Protein AF-W1F6W0-F1 (afdb_monomer_lite)

Structure (mmCIF, N/CA/C/O backbone):
data_AF-W1F6W0-F1
#
_entry.id   AF-W1F6W0-F1
#
loop_
_atom_site.group_PDB
_atom_site.id
_atom_site.type_symbol
_atom_site.label_atom_id
_atom_site.label_alt_id
_atom_site.label_comp_id
_atom_site.label_asym_id
_atom_site.label_entity_id
_atom_site.label_seq_id
_atom_site.pdbx_PDB_ins_code
_atom_site.Cartn_x
_atom_site.Cartn_y
_atom_site.Cartn_z
_atom_site.occupancy
_atom_site.B_iso_or_equiv
_atom_site.auth_seq_id
_atom_site.auth_comp_id
_atom_site.auth_asym_id
_atom_site.auth_atom_id
_atom_site.pdbx_PDB_model_num
ATOM 1 N N . MET A 1 1 ? 22.243 7.653 -47.578 1.00 63.31 1 MET A N 1
ATOM 2 C CA . MET A 1 1 ? 21.805 6.236 -47.565 1.00 63.31 1 MET A CA 1
ATOM 3 C C . MET A 1 1 ? 22.254 5.453 -46.318 1.00 63.31 1 MET A C 1
ATOM 5 O O . MET A 1 1 ? 21.402 4.829 -45.703 1.00 63.31 1 MET A O 1
ATOM 9 N N . ARG A 1 2 ? 23.530 5.492 -45.880 1.00 70.50 2 ARG A N 1
ATOM 10 C CA . ARG A 1 2 ? 23.995 4.750 -44.675 1.00 70.50 2 ARG A CA 1
ATOM 11 C C . ARG A 1 2 ? 23.364 5.201 -43.344 1.00 70.50 2 ARG A C 1
ATOM 13 O O . ARG A 1 2 ? 22.864 4.356 -42.612 1.00 70.50 2 ARG A O 1
ATOM 20 N N . ALA A 1 3 ? 23.296 6.508 -43.083 1.00 75.75 3 ALA A N 1
ATOM 21 C CA . ALA A 1 3 ? 22.766 7.049 -41.821 1.00 75.75 3 ALA A CA 1
ATOM 22 C C . ALA A 1 3 ? 21.291 6.676 -41.555 1.00 75.75 3 ALA A C 1
ATOM 24 O O . ALA A 1 3 ? 20.899 6.379 -40.430 1.00 75.75 3 ALA A O 1
ATOM 25 N N . GLU A 1 4 ? 20.462 6.628 -42.601 1.00 74.81 4 GLU A N 1
ATOM 26 C CA . GLU A 1 4 ? 19.055 6.232 -42.473 1.00 74.81 4 GLU A CA 1
ATOM 27 C C . GLU A 1 4 ? 18.908 4.734 -42.155 1.00 74.81 4 GLU A C 1
ATOM 29 O O . GLU A 1 4 ? 18.074 4.343 -41.338 1.00 74.81 4 GLU A O 1
ATOM 34 N N . SER A 1 5 ? 19.764 3.888 -42.742 1.00 81.44 5 SER A N 1
ATOM 35 C CA . SER A 1 5 ? 19.800 2.457 -42.428 1.00 81.44 5 SER A CA 1
ATOM 36 C C . SER A 1 5 ? 20.231 2.190 -40.985 1.00 81.44 5 SER A C 1
ATOM 38 O O . SER A 1 5 ? 19.728 1.246 -40.374 1.00 81.44 5 SER A O 1
ATOM 40 N N . GLU A 1 6 ? 21.158 2.975 -40.443 1.00 86.94 6 GLU A N 1
ATOM 41 C CA . GLU A 1 6 ? 21.606 2.853 -39.052 1.00 86.94 6 GLU A CA 1
ATOM 42 C C . GLU A 1 6 ? 20.510 3.285 -38.077 1.00 86.94 6 GLU A C 1
ATOM 44 O O . GLU A 1 6 ? 20.220 2.555 -37.127 1.00 86.94 6 GLU A O 1
ATOM 49 N N . ARG A 1 7 ? 19.807 4.383 -38.381 1.00 84.25 7 ARG A N 1
ATOM 50 C CA . ARG A 1 7 ? 18.658 4.856 -37.597 1.00 84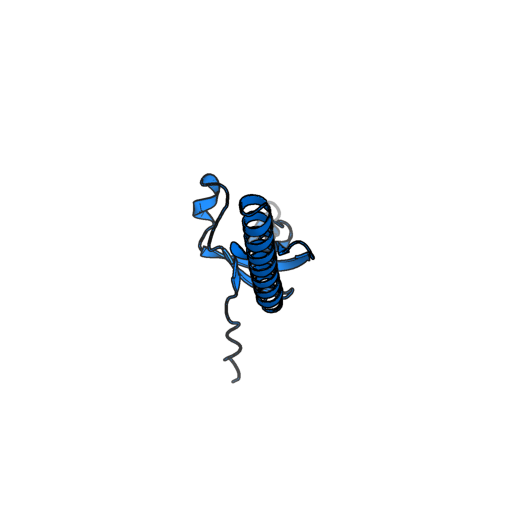.25 7 ARG A CA 1
ATOM 51 C C . ARG A 1 7 ? 17.532 3.821 -37.532 1.00 84.25 7 ARG A C 1
ATOM 53 O O . ARG A 1 7 ? 16.976 3.582 -36.465 1.00 84.25 7 ARG A O 1
ATOM 60 N N . ARG A 1 8 ? 17.226 3.142 -38.646 1.00 80.44 8 ARG A N 1
ATOM 61 C CA . ARG A 1 8 ? 16.235 2.045 -38.674 1.00 80.44 8 ARG A CA 1
ATOM 62 C C . ARG A 1 8 ? 16.661 0.854 -37.808 1.00 80.44 8 ARG A C 1
ATOM 64 O O . ARG A 1 8 ? 15.825 0.274 -37.120 1.00 80.44 8 ARG A O 1
ATOM 71 N N . LYS A 1 9 ? 17.953 0.502 -37.808 1.00 84.38 9 LYS A N 1
ATOM 72 C CA . LYS A 1 9 ? 18.501 -0.570 -36.955 1.00 84.38 9 LYS A CA 1
ATOM 73 C C . LYS A 1 9 ? 18.467 -0.198 -35.469 1.00 84.38 9 LYS A C 1
ATOM 75 O O . LYS A 1 9 ? 18.179 -1.065 -34.648 1.00 84.38 9 LYS A O 1
ATOM 80 N N . GLN A 1 10 ? 18.737 1.064 -35.127 1.00 82.81 10 GLN A N 1
ATOM 81 C CA . GLN A 1 10 ? 18.612 1.576 -33.757 1.00 82.81 10 GLN A CA 1
ATOM 82 C C . GLN A 1 10 ? 17.161 1.541 -33.278 1.00 82.81 10 GLN A C 1
ATOM 84 O O . GLN A 1 10 ? 16.891 0.891 -32.275 1.00 82.81 10 GLN A O 1
ATOM 89 N N . LEU A 1 11 ? 16.221 2.091 -34.052 1.00 73.06 11 LEU A N 1
ATOM 90 C CA . LEU A 1 11 ? 14.789 2.052 -33.729 1.00 73.06 11 LEU A CA 1
ATOM 91 C C . LEU A 1 11 ? 14.265 0.619 -33.549 1.00 73.06 11 LEU A C 1
ATOM 93 O O . LEU A 1 11 ? 13.476 0.350 -32.648 1.00 73.06 11 LEU A O 1
ATOM 97 N N . ALA A 1 12 ? 14.711 -0.331 -34.377 1.00 75.44 12 ALA A N 1
ATOM 98 C CA . ALA A 1 12 ? 14.330 -1.736 -34.229 1.00 75.44 12 ALA A CA 1
ATOM 99 C C . ALA A 1 12 ? 14.871 -2.360 -32.927 1.00 75.44 12 ALA A C 1
ATOM 101 O O . ALA A 1 12 ? 14.158 -3.117 -32.264 1.00 75.44 12 ALA A O 1
ATOM 102 N N . LYS A 1 13 ? 16.109 -2.027 -32.533 1.00 82.06 13 LYS A N 1
ATOM 103 C CA . LYS A 1 13 ? 16.684 -2.445 -31.244 1.00 82.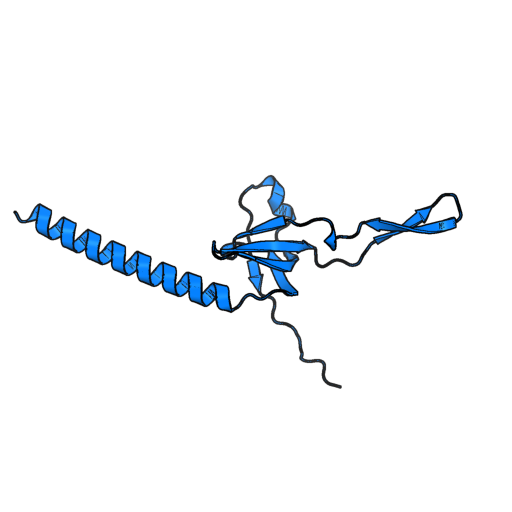06 13 LYS A CA 1
ATOM 104 C C . LYS A 1 13 ? 15.957 -1.804 -30.061 1.00 82.06 13 LYS A C 1
ATOM 106 O O . LYS A 1 13 ? 15.655 -2.511 -29.106 1.00 82.06 13 LYS A O 1
ATOM 111 N N . GLU A 1 14 ? 15.652 -0.511 -30.138 1.00 80.50 14 GLU A N 1
ATOM 112 C CA . GLU A 1 14 ? 14.908 0.232 -29.113 1.00 80.50 14 GLU A CA 1
ATOM 113 C C . GLU A 1 14 ? 13.511 -0.357 -28.908 1.00 80.50 14 GLU A C 1
ATOM 115 O O . GLU A 1 14 ? 13.168 -0.713 -27.786 1.00 80.50 14 GLU A O 1
ATOM 120 N N . ARG A 1 15 ? 12.757 -0.602 -29.989 1.00 70.75 15 ARG A N 1
ATOM 121 C CA . ARG A 1 15 ? 11.443 -1.265 -29.917 1.00 70.75 15 ARG A CA 1
ATOM 122 C C . ARG A 1 15 ? 11.515 -2.668 -29.316 1.00 70.75 15 ARG A C 1
ATOM 124 O O . ARG A 1 15 ? 10.619 -3.069 -28.581 1.00 70.75 15 ARG A O 1
ATOM 131 N N . SER A 1 16 ? 12.565 -3.433 -29.627 1.00 72.12 16 SER A N 1
ATOM 132 C CA . SER A 1 16 ? 12.763 -4.768 -29.046 1.00 72.12 16 SER A CA 1
ATOM 133 C C . SER A 1 16 ? 13.073 -4.702 -27.549 1.00 72.12 16 SER A C 1
ATOM 135 O O . SER A 1 16 ? 12.564 -5.522 -26.786 1.00 72.12 16 SER A O 1
ATOM 137 N N . LYS A 1 17 ? 13.881 -3.723 -27.126 1.00 81.75 17 LYS A N 1
ATOM 138 C CA . LYS A 1 17 ? 14.181 -3.467 -25.715 1.00 81.75 17 LYS A CA 1
ATOM 139 C C . LYS A 1 17 ? 12.916 -3.062 -24.956 1.00 81.75 17 LYS A C 1
ATOM 141 O O . LYS A 1 17 ? 12.591 -3.712 -23.971 1.00 81.75 17 LYS A O 1
ATOM 146 N N . GLU A 1 18 ? 12.167 -2.095 -25.481 1.00 78.25 18 GLU A N 1
ATOM 147 C CA . GLU A 1 18 ? 10.892 -1.640 -24.916 1.00 78.25 18 GLU A CA 1
ATOM 148 C C . GLU A 1 18 ? 9.888 -2.797 -24.782 1.00 78.25 18 GLU A C 1
ATOM 150 O O . GLU A 1 18 ? 9.236 -2.951 -23.754 1.00 78.25 18 GLU A O 1
ATOM 155 N N . TYR A 1 19 ? 9.786 -3.665 -25.795 1.00 69.31 19 TYR A N 1
ATOM 156 C CA . TYR A 1 19 ? 8.912 -4.838 -25.743 1.00 69.31 19 TYR A CA 1
ATOM 157 C C . TYR A 1 19 ? 9.315 -5.827 -24.640 1.00 69.31 19 TYR A C 1
ATOM 159 O O . TYR A 1 19 ? 8.455 -6.309 -23.905 1.00 69.31 19 TYR A O 1
ATOM 167 N N . LYS A 1 20 ? 10.615 -6.117 -24.497 1.00 70.38 20 LYS A N 1
ATOM 168 C CA . LYS A 1 20 ? 11.120 -6.987 -23.423 1.00 70.38 20 LYS A CA 1
ATOM 169 C C . LYS A 1 20 ? 10.875 -6.378 -22.046 1.00 70.38 20 LYS A C 1
ATOM 171 O O . LYS A 1 20 ? 10.445 -7.097 -21.154 1.00 70.38 20 LYS A O 1
ATOM 176 N N . GLU A 1 21 ? 11.103 -5.075 -21.891 1.00 70.06 21 GLU A N 1
ATOM 177 C CA . GLU A 1 21 ? 10.799 -4.342 -20.658 1.00 70.06 21 GLU A CA 1
ATOM 178 C C . GLU A 1 21 ? 9.310 -4.452 -20.322 1.00 70.06 21 GLU A C 1
ATOM 180 O O . GLU A 1 21 ? 8.978 -4.901 -19.231 1.00 70.06 21 GLU A O 1
ATOM 185 N N . ARG A 1 22 ? 8.409 -4.208 -21.286 1.00 67.56 22 ARG A N 1
ATOM 186 C CA . ARG A 1 22 ? 6.962 -4.412 -21.097 1.00 67.56 22 ARG A CA 1
ATOM 187 C C . ARG A 1 22 ? 6.607 -5.850 -20.711 1.00 67.56 22 ARG A C 1
ATOM 189 O O . ARG A 1 22 ? 5.765 -6.041 -19.841 1.00 67.56 22 ARG A O 1
ATOM 196 N N . MET A 1 23 ? 7.219 -6.863 -21.331 1.00 58.94 23 MET A N 1
ATOM 197 C CA . MET A 1 23 ? 6.973 -8.266 -20.964 1.00 58.94 23 MET A CA 1
ATOM 198 C C . MET A 1 23 ? 7.414 -8.577 -19.530 1.00 58.94 23 MET A C 1
ATOM 200 O O . MET A 1 23 ? 6.688 -9.263 -18.813 1.00 58.94 23 MET A O 1
ATOM 204 N N . ILE A 1 24 ? 8.577 -8.070 -19.111 1.00 62.25 24 ILE A N 1
ATOM 205 C CA . ILE A 1 24 ? 9.077 -8.209 -17.737 1.00 62.25 24 ILE A CA 1
ATOM 206 C C . ILE A 1 24 ? 8.117 -7.516 -16.764 1.00 62.25 24 ILE A C 1
ATOM 208 O O . ILE A 1 24 ? 7.714 -8.123 -15.776 1.00 62.25 24 ILE A O 1
ATOM 212 N N . THR A 1 25 ? 7.682 -6.295 -17.080 1.00 63.41 25 THR A N 1
ATOM 213 C CA . THR A 1 25 ? 6.702 -5.533 -16.297 1.00 63.41 25 THR A CA 1
ATOM 214 C C . THR A 1 25 ? 5.386 -6.297 -16.126 1.00 63.41 25 THR A C 1
ATOM 216 O O . THR A 1 25 ? 4.924 -6.474 -15.003 1.00 63.41 25 THR A O 1
ATOM 219 N N . VAL A 1 26 ? 4.809 -6.826 -17.211 1.00 60.19 26 VAL A N 1
ATOM 220 C CA . VAL A 1 26 ? 3.565 -7.618 -17.157 1.00 60.19 26 VAL A CA 1
ATOM 221 C C . VAL A 1 26 ? 3.738 -8.889 -16.323 1.00 60.19 26 VAL A C 1
ATOM 223 O O . VAL A 1 26 ? 2.834 -9.259 -15.578 1.00 60.19 26 VAL A O 1
ATOM 226 N N . GLN A 1 27 ? 4.882 -9.571 -16.431 1.00 61.34 27 GLN A N 1
ATOM 227 C CA . GLN A 1 27 ? 5.148 -10.773 -15.641 1.00 61.34 27 GLN A CA 1
ATOM 228 C C . GLN A 1 27 ? 5.305 -10.452 -14.148 1.00 61.34 27 GLN A C 1
ATOM 230 O O . GLN A 1 27 ? 4.769 -11.190 -13.329 1.00 61.34 27 GLN A O 1
ATOM 235 N N . HIS A 1 28 ? 5.962 -9.342 -13.805 1.00 63.53 28 HIS A N 1
ATOM 236 C CA . HIS A 1 28 ? 6.091 -8.872 -12.424 1.00 63.53 28 HIS A CA 1
ATOM 237 C C . HIS A 1 28 ? 4.729 -8.508 -11.814 1.00 63.53 28 HIS A C 1
ATOM 239 O O . HIS A 1 28 ? 4.447 -8.832 -10.667 1.00 63.53 28 HIS A O 1
ATOM 245 N N . TYR A 1 29 ? 3.823 -7.921 -12.601 1.00 67.44 29 TYR A N 1
ATOM 246 C CA . TYR A 1 29 ? 2.470 -7.596 -12.138 1.00 67.44 29 TYR A CA 1
ATOM 247 C C . TYR A 1 29 ? 1.618 -8.830 -11.812 1.00 67.44 29 TYR A C 1
ATOM 249 O O . TYR A 1 29 ? 0.738 -8.733 -10.963 1.00 67.44 29 TYR A O 1
ATOM 257 N N . LYS A 1 30 ? 1.892 -9.997 -12.418 1.00 69.00 30 LYS A N 1
ATOM 258 C CA . LYS A 1 30 ? 1.185 -11.252 -12.091 1.00 69.00 30 LYS A CA 1
ATOM 259 C C . LYS A 1 30 ? 1.474 -11.773 -10.682 1.00 69.00 30 LYS A C 1
ATOM 261 O O . LYS A 1 30 ? 0.716 -12.609 -10.201 1.00 69.00 30 LYS A O 1
ATOM 266 N N . GLU A 1 31 ? 2.560 -11.334 -10.047 1.00 79.81 31 GLU A N 1
ATOM 267 C CA . GLU A 1 31 ? 2.893 -11.728 -8.671 1.00 79.81 31 GLU A CA 1
ATOM 268 C C . GLU A 1 31 ? 1.951 -11.061 -7.659 1.00 79.81 31 GLU A C 1
ATOM 270 O O . GLU A 1 31 ? 1.681 -11.610 -6.592 1.00 79.81 31 GLU A O 1
ATOM 275 N N . PHE A 1 32 ? 1.402 -9.899 -8.014 1.00 86.12 32 PHE A N 1
ATOM 276 C CA . PHE A 1 32 ? 0.461 -9.163 -7.185 1.00 86.12 32 PHE A CA 1
ATOM 277 C C . PHE A 1 32 ? -0.967 -9.667 -7.398 1.00 86.12 32 PHE A C 1
ATOM 279 O O . PHE A 1 32 ? -1.392 -9.995 -8.505 1.00 86.12 32 PHE A O 1
ATOM 286 N N . TYR A 1 33 ? -1.740 -9.691 -6.317 1.00 89.06 33 TYR A N 1
ATOM 287 C CA . TYR A 1 33 ? -3.140 -10.101 -6.329 1.00 89.06 33 TYR A CA 1
ATOM 288 C C . TYR A 1 33 ? -3.942 -9.290 -5.305 1.00 89.06 33 TYR A C 1
ATOM 290 O O . TYR A 1 33 ? -3.390 -8.704 -4.372 1.00 89.06 33 TYR A O 1
ATOM 298 N N . VAL A 1 34 ? -5.263 -9.229 -5.473 1.00 90.88 34 VAL A N 1
ATOM 299 C CA . VAL A 1 34 ? -6.143 -8.552 -4.508 1.00 90.88 34 VAL A CA 1
ATOM 300 C C . VAL A 1 34 ? -6.065 -9.259 -3.154 1.00 90.88 34 VAL A C 1
ATOM 302 O O . VAL A 1 34 ? -6.237 -10.470 -3.065 1.00 90.88 34 VAL A O 1
ATOM 305 N N . GLY A 1 35 ? -5.819 -8.496 -2.092 1.00 91.31 35 GLY A N 1
ATOM 306 C CA . GLY A 1 35 ? -5.588 -8.995 -0.738 1.00 91.31 35 GLY A CA 1
ATOM 307 C C . GLY A 1 35 ? -4.113 -9.185 -0.383 1.00 91.31 35 GLY A C 1
ATOM 308 O O . GLY A 1 35 ? -3.813 -9.355 0.800 1.00 91.31 35 GLY A O 1
ATOM 309 N N . ALA A 1 36 ? -3.203 -9.097 -1.358 1.00 92.31 36 ALA A N 1
ATOM 310 C CA . ALA A 1 36 ? -1.770 -9.170 -1.119 1.00 92.31 36 ALA A CA 1
ATOM 311 C C . ALA A 1 36 ? -1.299 -8.065 -0.166 1.00 92.31 36 ALA A C 1
ATOM 313 O O . ALA A 1 36 ? -1.704 -6.902 -0.288 1.00 92.31 36 ALA A O 1
ATOM 314 N N . ARG A 1 37 ? -0.409 -8.430 0.760 1.00 95.56 37 ARG A N 1
ATOM 315 C CA . ARG A 1 37 ? 0.273 -7.492 1.656 1.00 95.56 37 ARG A CA 1
ATOM 316 C C . ARG A 1 37 ? 1.574 -7.051 1.007 1.00 95.56 37 ARG A C 1
ATOM 318 O O . ARG A 1 37 ? 2.379 -7.880 0.593 1.00 95.56 37 ARG A O 1
ATOM 325 N N . CYS A 1 38 ? 1.774 -5.746 0.918 1.00 95.31 38 CYS A N 1
ATOM 326 C CA . CYS A 1 38 ? 2.940 -5.158 0.280 1.00 95.31 38 CYS A CA 1
ATOM 327 C C . CYS A 1 38 ? 3.558 -4.094 1.179 1.00 95.31 38 CYS A C 1
ATOM 329 O O . CYS A 1 38 ? 2.844 -3.366 1.863 1.00 95.31 38 CYS A O 1
ATOM 331 N N . GLU A 1 39 ? 4.875 -3.973 1.147 1.00 96.44 39 GLU A N 1
ATOM 332 C CA . GLU A 1 39 ? 5.605 -2.868 1.758 1.00 96.44 39 GLU A CA 1
ATOM 333 C C . GLU A 1 39 ? 5.802 -1.749 0.732 1.00 96.44 39 GLU A C 1
ATOM 335 O O . GLU A 1 39 ? 6.188 -2.007 -0.411 1.00 96.44 39 GLU A O 1
ATOM 340 N N . ILE A 1 40 ? 5.563 -0.500 1.134 1.00 96.62 40 ILE A N 1
ATOM 341 C CA . ILE A 1 40 ? 5.920 0.667 0.322 1.00 96.62 40 ILE A CA 1
ATOM 342 C C . ILE A 1 40 ? 7.443 0.825 0.343 1.00 96.62 40 ILE A C 1
ATOM 344 O O . ILE A 1 40 ? 8.012 1.147 1.383 1.00 96.62 40 ILE A O 1
ATOM 348 N N . VAL A 1 41 ? 8.107 0.656 -0.799 1.00 96.81 41 VAL A N 1
ATOM 349 C CA . VAL A 1 41 ? 9.575 0.768 -0.910 1.00 96.81 41 VAL A CA 1
ATOM 350 C C . VAL A 1 41 ? 10.036 2.087 -1.517 1.00 96.81 41 VAL A C 1
ATOM 352 O O . VAL A 1 41 ? 11.175 2.501 -1.308 1.00 96.81 41 VAL A O 1
ATOM 355 N N . SER A 1 42 ? 9.164 2.778 -2.249 1.00 95.12 42 SER A N 1
ATOM 356 C CA . SER A 1 42 ? 9.470 4.097 -2.796 1.00 95.12 42 SER A CA 1
ATOM 357 C C . SER A 1 42 ? 8.227 4.978 -2.865 1.00 95.12 42 SER A C 1
ATOM 359 O O . SER A 1 42 ? 7.092 4.507 -2.845 1.00 95.12 42 SER A O 1
ATOM 361 N N . VAL A 1 43 ? 8.441 6.291 -2.914 1.00 93.56 43 VAL A N 1
ATOM 362 C CA . VAL A 1 43 ? 7.379 7.285 -3.084 1.00 93.56 43 VAL A CA 1
ATOM 363 C C . VAL A 1 43 ? 7.817 8.319 -4.104 1.00 93.56 43 VAL A C 1
ATOM 365 O O . VAL A 1 43 ? 8.996 8.657 -4.194 1.00 93.56 43 VAL A O 1
ATOM 368 N N . HIS A 1 44 ? 6.861 8.861 -4.853 1.00 88.06 44 HIS A N 1
ATOM 369 C CA . HIS A 1 44 ? 7.172 9.889 -5.841 1.00 88.06 44 HIS A CA 1
ATOM 370 C C . HIS A 1 44 ? 7.570 11.225 -5.185 1.00 88.06 44 HIS A C 1
ATOM 372 O O . HIS A 1 44 ? 8.508 11.875 -5.646 1.00 88.06 44 HIS A O 1
ATOM 378 N N . HIS A 1 45 ? 6.874 11.649 -4.122 1.00 88.56 45 HIS A N 1
ATOM 379 C CA . HIS A 1 45 ? 7.088 12.964 -3.508 1.00 88.56 45 HIS A CA 1
ATOM 380 C C . HIS A 1 45 ? 7.776 12.857 -2.132 1.00 88.56 45 HIS A C 1
ATOM 382 O O . HIS A 1 45 ? 7.286 12.109 -1.280 1.00 88.56 45 HIS A O 1
ATOM 388 N N . PRO A 1 46 ? 8.834 13.648 -1.846 1.00 91.88 46 PRO A N 1
ATOM 389 C CA . PRO A 1 46 ? 9.602 13.559 -0.596 1.00 91.88 46 PRO A CA 1
ATOM 390 C C . PRO A 1 46 ? 8.780 13.712 0.691 1.00 91.88 46 PRO A C 1
ATOM 392 O O . PRO A 1 46 ? 9.116 13.123 1.713 1.00 91.88 46 PRO A O 1
ATOM 395 N N . VAL A 1 47 ? 7.668 14.455 0.654 1.00 95.25 47 VAL A N 1
ATOM 396 C CA . VAL A 1 47 ? 6.761 14.617 1.813 1.00 95.25 47 VAL A CA 1
ATOM 397 C C . VAL A 1 47 ? 6.193 13.284 2.326 1.00 95.25 47 VAL A C 1
ATOM 399 O O . VAL A 1 47 ? 5.820 13.169 3.494 1.00 95.25 47 VAL A O 1
ATOM 402 N N . PHE A 1 48 ? 6.145 12.266 1.463 1.00 92.62 48 PHE A N 1
ATOM 403 C CA . PHE A 1 48 ? 5.656 10.932 1.788 1.00 92.62 48 PHE A CA 1
ATOM 404 C C . PHE A 1 48 ? 6.773 9.967 2.179 1.00 92.62 48 PHE A C 1
ATOM 406 O O . PHE A 1 48 ? 6.488 8.796 2.394 1.00 92.62 48 PHE A O 1
ATOM 413 N N . ALA A 1 49 ? 8.027 10.417 2.309 1.00 94.00 49 ALA A N 1
ATOM 414 C CA . ALA A 1 49 ? 9.149 9.539 2.653 1.00 94.00 49 ALA A CA 1
ATOM 415 C C . ALA A 1 49 ? 8.908 8.758 3.957 1.00 94.00 49 ALA A C 1
ATOM 417 O O . ALA A 1 49 ? 9.313 7.608 4.071 1.00 94.00 49 ALA A O 1
ATOM 418 N N . LYS A 1 50 ? 8.158 9.341 4.903 1.00 95.56 50 LYS A N 1
ATOM 419 C CA . LYS A 1 50 ? 7.738 8.682 6.151 1.00 95.56 50 LYS A CA 1
ATOM 420 C C . LYS A 1 50 ? 6.831 7.455 5.956 1.00 95.56 50 LYS A C 1
ATOM 422 O O . LYS A 1 50 ? 6.644 6.702 6.901 1.00 95.56 50 LYS A O 1
ATOM 427 N N . ASN A 1 51 ? 6.222 7.301 4.779 1.00 94.19 51 ASN A N 1
ATOM 428 C CA . ASN A 1 51 ? 5.331 6.187 4.465 1.00 94.19 51 ASN A CA 1
ATOM 429 C C . ASN A 1 51 ? 6.106 4.970 3.937 1.00 94.19 51 ASN A C 1
ATOM 431 O O . ASN A 1 51 ? 5.547 3.876 3.921 1.00 94.19 51 ASN A O 1
ATOM 435 N N . ILE A 1 52 ? 7.367 5.138 3.522 1.00 96.56 52 ILE A N 1
ATOM 436 C CA . ILE A 1 52 ? 8.236 4.014 3.154 1.00 96.56 52 ILE A CA 1
ATOM 437 C C . ILE A 1 52 ? 8.342 3.065 4.358 1.00 96.56 52 ILE A C 1
ATOM 439 O O . ILE A 1 52 ? 8.475 3.513 5.496 1.00 96.56 52 ILE A O 1
ATOM 443 N N . GLY A 1 53 ? 8.228 1.762 4.112 1.00 96.69 53 GLY A N 1
ATOM 444 C CA . GLY A 1 53 ? 8.152 0.718 5.135 1.00 96.69 53 GLY A CA 1
ATOM 445 C C . GLY A 1 53 ? 6.741 0.435 5.658 1.00 96.69 53 GLY A C 1
ATOM 446 O O . GLY A 1 53 ? 6.532 -0.525 6.398 1.00 96.69 53 GLY A O 1
ATOM 447 N N . THR A 1 54 ? 5.740 1.239 5.285 1.00 96.50 54 THR A N 1
ATOM 448 C CA . THR A 1 54 ? 4.349 0.962 5.670 1.00 96.50 54 THR A CA 1
ATOM 449 C C . THR A 1 54 ? 3.824 -0.238 4.893 1.00 96.50 54 THR A C 1
ATOM 451 O O . THR A 1 54 ? 4.000 -0.325 3.678 1.00 96.50 54 THR A O 1
ATOM 454 N N . ILE A 1 55 ? 3.139 -1.139 5.599 1.00 97.00 55 ILE A N 1
ATOM 455 C CA . ILE A 1 55 ? 2.464 -2.285 4.996 1.00 97.00 55 ILE A CA 1
ATOM 456 C C . ILE A 1 55 ? 1.071 -1.854 4.541 1.00 97.00 55 ILE A C 1
ATOM 458 O O . ILE A 1 55 ? 0.294 -1.290 5.316 1.00 97.00 55 ILE A O 1
ATOM 462 N N . VAL A 1 56 ? 0.752 -2.138 3.285 1.00 96.75 56 VAL A N 1
ATOM 463 C CA . VAL A 1 56 ? -0.550 -1.894 2.667 1.00 96.75 56 VAL A CA 1
ATOM 464 C C . VAL A 1 56 ? -1.130 -3.194 2.124 1.00 96.75 56 VAL A C 1
ATOM 466 O O . VAL A 1 56 ? -0.395 -4.116 1.769 1.00 96.75 56 VAL A O 1
ATOM 469 N N . LYS A 1 57 ? -2.457 -3.274 2.050 1.00 96.12 57 LYS A N 1
ATOM 470 C CA . LYS A 1 57 ? -3.179 -4.383 1.429 1.00 96.12 57 LYS A CA 1
ATOM 471 C C . LYS A 1 57 ? -3.822 -3.918 0.130 1.00 96.12 57 LYS A C 1
ATOM 473 O O . LYS A 1 57 ? -4.559 -2.930 0.122 1.00 96.12 57 LYS A O 1
ATOM 478 N N . ILE A 1 58 ? -3.545 -4.638 -0.955 1.00 94.88 58 ILE A N 1
ATOM 479 C CA . ILE A 1 58 ? -4.106 -4.344 -2.278 1.00 94.88 58 ILE A CA 1
ATOM 480 C C . ILE A 1 58 ? -5.600 -4.656 -2.283 1.00 94.88 58 ILE A C 1
ATOM 482 O O . ILE A 1 58 ? -6.020 -5.739 -1.880 1.00 94.88 58 ILE A O 1
ATOM 486 N N . VAL A 1 59 ? -6.395 -3.720 -2.788 1.00 94.94 59 VAL A N 1
ATOM 487 C CA . VAL A 1 59 ? -7.845 -3.854 -2.951 1.00 94.94 59 VAL A CA 1
ATOM 488 C C . VAL A 1 59 ? -8.224 -4.026 -4.417 1.00 94.94 59 VAL A C 1
ATOM 490 O O . VAL A 1 59 ? -9.078 -4.849 -4.735 1.00 94.94 59 VAL A O 1
ATOM 493 N N . THR A 1 60 ? -7.562 -3.285 -5.304 1.00 92.06 60 THR A N 1
ATOM 494 C CA . THR A 1 60 ? -7.851 -3.286 -6.741 1.00 92.06 60 THR A CA 1
ATOM 495 C C . THR A 1 60 ? -6.543 -3.211 -7.522 1.00 92.06 60 THR A C 1
ATOM 497 O O . THR A 1 60 ? -5.638 -2.470 -7.138 1.00 92.06 60 THR A O 1
ATOM 500 N N . ILE A 1 61 ? -6.444 -3.950 -8.627 1.00 90.31 61 ILE A N 1
ATOM 501 C CA . ILE A 1 61 ? -5.324 -3.879 -9.575 1.00 90.31 61 ILE A CA 1
ATOM 502 C C . ILE A 1 61 ? -5.884 -3.402 -10.912 1.00 90.31 61 ILE A C 1
ATOM 504 O O . ILE A 1 61 ? -6.883 -3.943 -11.383 1.00 90.31 61 ILE A O 1
ATOM 508 N N . TYR A 1 62 ? -5.255 -2.391 -11.508 1.00 86.44 62 TYR A N 1
ATOM 509 C CA . TYR A 1 62 ? -5.644 -1.848 -12.806 1.00 86.44 62 TYR A CA 1
ATOM 510 C C . TYR A 1 62 ? -4.685 -2.315 -13.901 1.00 86.44 62 TYR A C 1
ATOM 512 O O . TYR A 1 62 ? -3.489 -2.491 -13.665 1.00 86.44 62 TYR A O 1
ATOM 520 N N . ASP A 1 63 ? -5.190 -2.409 -15.132 1.00 77.50 63 ASP A N 1
ATOM 521 C CA . ASP A 1 63 ? -4.403 -2.802 -16.312 1.00 77.50 63 ASP A CA 1
ATOM 522 C C . ASP A 1 63 ? -3.210 -1.869 -16.587 1.00 77.50 63 ASP A C 1
ATOM 524 O O . ASP A 1 63 ? -2.251 -2.249 -17.258 1.00 77.50 63 ASP A O 1
ATOM 528 N N . SER A 1 64 ? -3.246 -0.643 -16.052 1.00 79.00 64 SER A N 1
ATOM 529 C CA . SER A 1 64 ? -2.172 0.346 -16.169 1.00 79.00 64 SER A CA 1
ATOM 530 C C . SER A 1 64 ? -0.944 0.053 -15.299 1.00 79.00 64 SER A C 1
ATOM 532 O O . SER A 1 64 ? 0.023 0.805 -15.374 1.00 79.00 64 SER A O 1
ATOM 534 N N . GLY A 1 65 ? -0.971 -0.988 -14.456 1.00 77.00 65 GLY A N 1
ATOM 535 C CA . GLY A 1 65 ? 0.095 -1.264 -13.484 1.00 77.00 65 GLY A CA 1
ATOM 536 C C . GLY A 1 65 ? 0.015 -0.412 -12.213 1.00 77.00 65 GLY A C 1
ATOM 537 O O . GLY A 1 65 ? 0.937 -0.420 -11.395 1.00 77.00 65 GLY A O 1
ATOM 538 N N . CYS A 1 66 ? -1.087 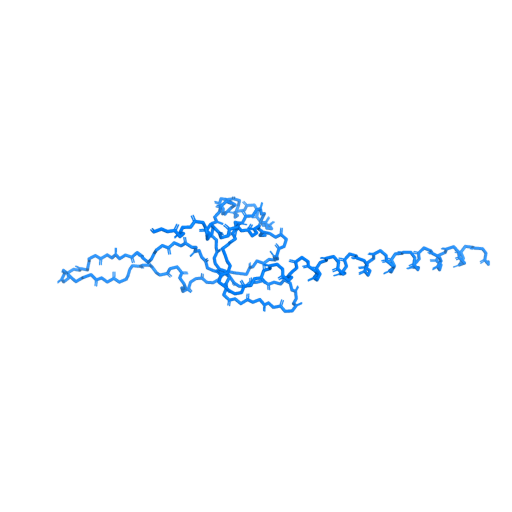0.321 -12.044 1.00 87.69 66 CYS A N 1
ATOM 539 C CA . CYS A 1 66 ? -1.442 0.978 -10.794 1.00 87.69 66 CYS A CA 1
ATOM 540 C C . CYS A 1 66 ? -2.277 0.029 -9.932 1.00 87.69 66 CYS A C 1
ATOM 542 O O . CYS A 1 66 ? -3.063 -0.772 -10.442 1.00 87.69 66 CYS A O 1
ATOM 544 N N . VAL A 1 67 ? -2.157 0.166 -8.618 1.00 91.75 67 VAL A N 1
ATOM 545 C CA . VAL A 1 67 ? -2.972 -0.551 -7.641 1.00 91.75 67 VAL A CA 1
ATOM 546 C C . VAL A 1 67 ? -3.585 0.424 -6.659 1.00 91.75 67 VAL A C 1
ATOM 548 O O . VAL A 1 67 ? -3.007 1.458 -6.336 1.00 91.75 67 VAL A O 1
ATOM 551 N N . GLU A 1 68 ? -4.762 0.073 -6.173 1.00 94.75 68 GLU A N 1
ATOM 552 C CA . GLU A 1 68 ? -5.416 0.740 -5.062 1.00 94.75 68 GLU A CA 1
ATOM 553 C C . GLU A 1 68 ? -5.198 -0.100 -3.805 1.00 94.75 68 GLU A C 1
ATOM 555 O O . GLU A 1 68 ? -5.481 -1.300 -3.804 1.00 94.75 68 GLU A O 1
ATOM 560 N N . ALA A 1 69 ? -4.701 0.515 -2.735 1.00 96.38 69 ALA A N 1
ATOM 561 C CA . ALA A 1 69 ? -4.415 -0.167 -1.481 1.00 96.38 69 ALA A CA 1
ATOM 562 C C . ALA A 1 69 ? -4.788 0.694 -0.267 1.00 96.38 69 ALA A C 1
ATOM 564 O O . ALA A 1 69 ? -4.840 1.923 -0.351 1.00 96.38 69 ALA A O 1
ATOM 565 N N . HIS A 1 70 ? -5.024 0.047 0.871 1.00 96.50 70 HIS A N 1
ATOM 566 C CA . HIS A 1 70 ? -5.179 0.711 2.167 1.00 96.50 70 HIS A CA 1
ATOM 567 C C . HIS A 1 70 ? -4.094 0.246 3.139 1.00 96.50 70 HIS A C 1
ATOM 569 O O . HIS A 1 70 ? -3.508 -0.820 2.953 1.00 96.50 70 HIS A O 1
ATOM 575 N N . GLU A 1 71 ? -3.833 1.011 4.200 1.00 95.44 71 GLU A N 1
ATOM 576 C CA . GLU A 1 71 ? -2.891 0.583 5.241 1.00 95.44 71 GLU A CA 1
ATOM 577 C C . GLU A 1 71 ? -3.360 -0.719 5.904 1.00 95.44 71 GLU A C 1
ATOM 579 O O . GLU A 1 71 ? -4.536 -0.873 6.246 1.00 95.44 71 GLU A O 1
ATOM 584 N N . ASP A 1 72 ? -2.437 -1.654 6.115 1.00 95.25 72 ASP A N 1
ATOM 585 C CA . ASP A 1 72 ? -2.690 -2.919 6.803 1.00 95.25 72 ASP A CA 1
ATOM 586 C C . ASP A 1 72 ? -2.591 -2.720 8.322 1.00 95.25 72 ASP A C 1
ATOM 588 O O . ASP A 1 72 ? -1.664 -3.173 8.995 1.00 95.25 72 ASP A O 1
ATOM 592 N N . LYS A 1 73 ? -3.537 -1.947 8.857 1.00 93.50 73 LYS A N 1
ATOM 593 C CA . LYS A 1 73 ? -3.662 -1.653 10.287 1.00 93.50 73 LYS A CA 1
ATOM 594 C C . LYS A 1 73 ? -5.040 -2.073 10.794 1.00 93.50 73 LYS A C 1
ATOM 596 O O . LYS A 1 73 ? -6.009 -2.051 10.034 1.00 93.50 73 LYS A O 1
ATOM 601 N N . PRO A 1 74 ? -5.162 -2.435 12.080 1.00 94.31 74 PRO A N 1
ATOM 602 C CA . PRO A 1 74 ? -6.464 -2.702 12.671 1.00 94.31 74 PRO A CA 1
ATOM 603 C C . PRO A 1 74 ? -7.312 -1.425 12.745 1.00 94.31 74 PRO A C 1
ATOM 605 O O . PRO A 1 74 ? -6.787 -0.317 12.898 1.00 94.31 74 PRO A O 1
ATOM 608 N N . ILE A 1 75 ? -8.636 -1.598 12.701 1.00 96.50 75 ILE A N 1
ATOM 609 C CA . ILE A 1 75 ? -9.599 -0.527 12.978 1.00 96.50 75 ILE A CA 1
ATOM 610 C C . ILE A 1 75 ? -9.356 -0.002 14.395 1.00 96.50 75 ILE A C 1
ATOM 612 O O . ILE A 1 75 ? -9.240 -0.766 15.356 1.00 96.50 75 ILE A O 1
ATOM 616 N N . ARG A 1 76 ? -9.293 1.320 14.527 1.00 96.38 76 ARG A N 1
ATOM 617 C CA . ARG A 1 76 ? -9.179 2.006 15.810 1.00 96.38 76 ARG A CA 1
ATOM 618 C C . ARG A 1 76 ? -10.556 2.394 16.316 1.00 96.38 76 ARG A C 1
ATOM 620 O O . ARG A 1 76 ? -11.388 2.909 15.570 1.00 96.38 76 ARG A O 1
ATOM 627 N N . TYR A 1 77 ? -10.749 2.224 17.615 1.00 97.69 77 TYR A N 1
ATOM 628 C CA . TYR A 1 77 ? -11.989 2.544 18.308 1.00 97.69 77 TYR A CA 1
ATOM 629 C C . TYR A 1 77 ? -11.742 3.575 19.404 1.00 97.69 77 TYR A C 1
ATOM 631 O O . TYR A 1 77 ? -10.646 3.665 19.956 1.00 97.69 77 TYR A O 1
ATOM 639 N N . ARG A 1 78 ? -12.787 4.321 19.760 1.00 96.88 78 ARG A N 1
ATOM 640 C CA . ARG A 1 78 ? -12.799 5.235 20.907 1.00 96.88 78 ARG A CA 1
ATOM 641 C C . ARG A 1 78 ? -14.095 5.106 21.691 1.00 96.88 78 ARG A C 1
ATOM 643 O O . ARG A 1 78 ? -15.109 4.664 21.157 1.00 96.88 78 ARG A O 1
ATOM 650 N N . ILE A 1 79 ? -14.080 5.551 22.941 1.00 98.00 79 ILE A N 1
ATOM 651 C CA . ILE A 1 79 ? -15.291 5.678 23.754 1.00 98.00 79 ILE A CA 1
ATOM 652 C C . ILE A 1 79 ? -15.859 7.088 23.577 1.00 98.00 79 ILE A C 1
ATOM 654 O O . ILE A 1 79 ? -15.146 8.084 23.710 1.00 98.00 79 ILE A O 1
ATOM 658 N N . ASN A 1 80 ? -17.138 7.191 23.219 1.00 96.62 80 ASN A N 1
ATOM 659 C CA . ASN A 1 80 ? -17.813 8.480 23.089 1.00 96.62 80 ASN A CA 1
ATOM 660 C C . ASN A 1 80 ? -18.284 9.015 24.461 1.00 96.62 80 ASN A C 1
ATOM 662 O O . ASN A 1 80 ? -18.210 8.331 25.478 1.00 96.62 80 ASN A O 1
ATOM 666 N N . ARG A 1 81 ? -18.838 10.237 24.496 1.00 96.44 81 ARG A N 1
ATOM 667 C CA . ARG A 1 81 ? -19.357 10.846 25.742 1.00 96.44 81 ARG A CA 1
ATOM 668 C C . ARG A 1 81 ? -20.479 10.044 26.419 1.00 96.44 81 ARG A C 1
ATOM 670 O O . ARG A 1 81 ? -20.738 10.260 27.593 1.00 96.44 81 ARG A O 1
ATOM 677 N N . ARG A 1 82 ? -21.153 9.152 25.686 1.00 96.50 82 ARG A N 1
ATOM 678 C CA . ARG A 1 82 ? -22.221 8.277 26.194 1.00 96.50 82 ARG A CA 1
ATOM 679 C C . ARG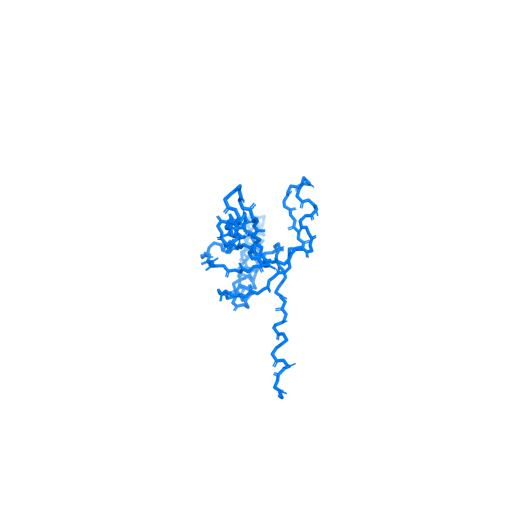 A 1 82 ? -21.684 6.937 26.719 1.00 96.50 82 ARG A C 1
ATOM 681 O O . ARG A 1 82 ? -22.479 6.074 27.064 1.00 96.50 82 ARG A O 1
ATOM 688 N N . GLY A 1 83 ? -20.362 6.743 26.748 1.00 96.62 83 GLY A N 1
ATOM 689 C CA . GLY A 1 83 ? -19.735 5.493 27.182 1.00 96.62 83 GLY A CA 1
ATOM 690 C C . GLY A 1 83 ? -19.769 4.372 26.138 1.00 96.62 83 GLY A C 1
ATOM 691 O O . GLY A 1 83 ? -19.380 3.251 26.442 1.00 96.62 83 GLY A O 1
ATOM 692 N N . THR A 1 84 ? -20.212 4.640 24.907 1.00 97.25 84 THR A N 1
ATOM 693 C CA . THR A 1 84 ? -20.294 3.629 23.843 1.00 97.25 84 THR A CA 1
ATOM 694 C C . THR A 1 84 ? -18.996 3.578 23.043 1.00 97.25 84 THR A C 1
ATOM 696 O O . THR A 1 84 ? -18.462 4.627 22.665 1.00 97.25 84 THR A O 1
ATOM 699 N N . GLN A 1 85 ? -18.516 2.369 22.740 1.00 97.44 85 GLN A N 1
ATOM 700 C CA . GLN A 1 85 ? -17.421 2.169 21.795 1.00 97.44 85 GLN A CA 1
ATOM 701 C C . GLN A 1 85 ? -17.897 2.483 20.374 1.00 97.44 85 GLN A C 1
ATOM 703 O O . GLN A 1 85 ? -18.911 1.966 19.913 1.00 97.44 85 GLN A O 1
ATOM 708 N N . VAL A 1 86 ? -17.166 3.353 19.688 1.00 97.38 86 VAL A N 1
ATOM 709 C CA . VAL A 1 86 ? -17.425 3.751 18.302 1.00 97.38 86 VAL A CA 1
ATOM 710 C C . VAL A 1 86 ? -16.137 3.659 17.493 1.00 97.38 86 VAL A C 1
ATOM 712 O O . VAL A 1 86 ? -15.044 3.789 18.050 1.00 97.38 86 VAL A O 1
ATOM 715 N N . VAL A 1 87 ? -16.261 3.445 16.183 1.00 96.88 87 VAL A N 1
ATOM 716 C CA . VAL A 1 87 ? -15.119 3.503 15.262 1.00 96.88 87 VAL A CA 1
ATOM 717 C C . VAL A 1 87 ? -14.552 4.923 15.277 1.00 96.88 87 VAL A C 1
ATOM 719 O O . VAL A 1 87 ? -15.276 5.899 15.088 1.00 96.88 87 VAL A O 1
ATOM 722 N N . ASP A 1 88 ? -13.258 5.027 15.559 1.00 96.56 88 ASP A N 1
ATOM 723 C CA . ASP A 1 88 ? -12.486 6.268 15.478 1.00 96.56 88 ASP A CA 1
ATOM 724 C C . ASP A 1 88 ? -11.871 6.405 14.086 1.00 96.56 88 ASP A C 1
ATOM 726 O O . ASP A 1 88 ? -12.017 7.430 13.426 1.00 96.56 88 ASP A O 1
ATOM 730 N N . PHE A 1 89 ? -11.224 5.333 13.624 1.00 96.06 89 PHE A N 1
ATOM 731 C CA . PHE A 1 89 ? -10.577 5.293 12.324 1.00 96.06 89 PHE A CA 1
ATOM 732 C C . PHE A 1 89 ? -10.592 3.879 11.755 1.00 96.06 89 PHE A C 1
ATOM 734 O O . PHE A 1 89 ? -10.081 2.949 12.378 1.00 96.06 89 PHE A O 1
ATOM 741 N N . ASP A 1 90 ? -11.140 3.744 10.555 1.00 95.06 90 ASP A N 1
ATOM 742 C CA . ASP A 1 90 ? -11.080 2.524 9.761 1.00 95.06 90 ASP A CA 1
ATOM 743 C C . ASP A 1 90 ? -10.108 2.746 8.589 1.00 95.06 90 ASP A C 1
ATOM 745 O O . ASP A 1 90 ? -10.415 3.539 7.691 1.00 95.06 90 ASP A O 1
ATOM 749 N N . PRO A 1 91 ? -8.939 2.078 8.582 1.00 94.19 91 PRO A N 1
ATOM 750 C CA . PRO A 1 91 ? -7.971 2.196 7.496 1.00 94.19 91 PRO A CA 1
ATOM 751 C C . PRO A 1 91 ? -8.537 1.819 6.122 1.00 94.19 91 PRO A C 1
ATOM 753 O O . PRO A 1 91 ? -8.101 2.384 5.125 1.00 94.19 91 PRO A O 1
ATOM 756 N N . THR A 1 92 ? -9.531 0.927 6.047 1.00 94.00 92 THR A N 1
ATOM 757 C CA . THR A 1 92 ? -10.104 0.447 4.775 1.00 94.00 92 THR A CA 1
ATOM 758 C C . THR A 1 92 ? -10.875 1.530 4.010 1.00 94.00 92 THR A C 1
ATOM 760 O O . THR A 1 92 ? -11.041 1.437 2.790 1.00 94.00 92 THR A O 1
ATOM 763 N N . CYS A 1 93 ? -11.292 2.590 4.710 1.00 93.00 93 CYS A N 1
ATOM 764 C CA . CYS A 1 93 ? -11.949 3.761 4.132 1.00 93.00 93 CYS A CA 1
ATOM 765 C C . CYS A 1 93 ? -10.974 4.699 3.406 1.00 93.00 93 CYS A C 1
ATOM 767 O O . CYS A 1 93 ? -11.415 5.535 2.617 1.00 93.00 93 CYS A O 1
ATOM 769 N N . VAL A 1 94 ? -9.666 4.593 3.666 1.00 93.00 94 VAL A N 1
ATOM 770 C CA . VAL A 1 94 ? -8.642 5.440 3.044 1.00 93.00 94 VAL A CA 1
ATOM 771 C C . VAL A 1 94 ? -7.870 4.617 2.027 1.00 93.00 94 VAL A C 1
ATOM 773 O O . VAL A 1 94 ? -6.995 3.823 2.370 1.00 93.00 94 VAL A O 1
ATOM 776 N N . ARG A 1 95 ? -8.195 4.834 0.755 1.00 93.75 95 ARG A N 1
ATOM 777 C CA . ARG A 1 95 ? -7.562 4.150 -0.368 1.00 93.75 95 ARG A CA 1
ATOM 778 C C . ARG A 1 95 ? -6.576 5.070 -1.066 1.00 93.75 95 ARG A C 1
ATOM 780 O O . ARG A 1 95 ? -6.894 6.215 -1.378 1.00 93.75 95 ARG A O 1
ATOM 787 N N . THR A 1 96 ? -5.374 4.559 -1.288 1.00 94.06 96 THR A N 1
ATOM 788 C CA . THR A 1 96 ? -4.286 5.271 -1.955 1.00 94.06 96 THR A CA 1
ATOM 789 C C . THR A 1 96 ? -3.851 4.487 -3.181 1.00 94.06 96 THR A C 1
ATOM 791 O O . THR A 1 96 ? -3.825 3.255 -3.166 1.00 94.06 96 THR A O 1
ATOM 794 N N . PHE A 1 97 ? -3.514 5.211 -4.244 1.00 93.38 97 PHE A N 1
ATOM 795 C CA . PHE A 1 97 ? -2.977 4.625 -5.461 1.00 93.38 97 PHE A CA 1
ATOM 796 C C . PHE A 1 97 ? -1.459 4.537 -5.384 1.00 93.38 97 PHE A C 1
ATOM 798 O O . PHE A 1 97 ? -0.791 5.508 -5.021 1.00 93.38 97 PHE A O 1
ATOM 805 N N . TYR A 1 98 ? -0.933 3.389 -5.782 1.00 92.94 98 TYR A N 1
ATOM 806 C CA . TYR A 1 98 ? 0.493 3.146 -5.925 1.00 92.94 98 TYR A CA 1
ATOM 807 C C . TYR A 1 98 ? 0.763 2.590 -7.312 1.00 92.94 98 TYR A C 1
ATOM 809 O O . TYR A 1 98 ? -0.049 1.845 -7.863 1.00 92.94 98 TYR A O 1
ATOM 817 N N . ASN A 1 99 ? 1.920 2.916 -7.868 1.00 90.44 99 ASN A N 1
ATOM 818 C CA . ASN A 1 99 ? 2.454 2.114 -8.957 1.00 90.44 99 ASN A CA 1
ATOM 819 C C . ASN A 1 99 ? 3.072 0.843 -8.366 1.00 90.44 99 ASN A C 1
ATOM 821 O O . ASN A 1 99 ? 3.586 0.857 -7.248 1.00 90.44 99 ASN A O 1
ATOM 825 N N . ILE A 1 100 ? 3.026 -0.266 -9.098 1.00 87.19 100 ILE A N 1
ATOM 826 C CA . ILE A 1 100 ? 3.537 -1.543 -8.581 1.00 87.19 100 ILE A CA 1
ATOM 827 C C . ILE A 1 100 ? 5.047 -1.497 -8.283 1.00 87.19 100 ILE A C 1
ATOM 829 O O . ILE A 1 100 ? 5.492 -2.120 -7.328 1.00 87.19 100 ILE A O 1
ATOM 833 N N . ASP A 1 101 ? 5.832 -0.704 -9.016 1.00 88.56 101 ASP A N 1
ATOM 834 C CA . ASP A 1 101 ? 7.269 -0.500 -8.757 1.00 88.56 101 ASP A CA 1
ATOM 835 C C . ASP A 1 101 ? 7.566 0.206 -7.418 1.00 88.56 101 ASP A C 1
ATOM 837 O O . ASP A 1 101 ? 8.698 0.193 -6.931 1.00 88.56 101 ASP A O 1
ATOM 841 N N . GLN A 1 102 ? 6.550 0.811 -6.799 1.00 92.88 102 GLN A N 1
ATOM 842 C CA . GLN A 1 102 ? 6.631 1.419 -5.471 1.00 92.88 102 GLN A CA 1
ATOM 843 C C . GLN A 1 102 ? 6.370 0.421 -4.346 1.00 92.88 102 GLN A C 1
ATOM 845 O O . GLN A 1 102 ? 6.518 0.772 -3.172 1.00 92.88 102 GLN A O 1
ATOM 850 N N . LEU A 1 103 ? 5.984 -0.808 -4.690 1.00 93.62 103 LEU A N 1
ATOM 851 C CA . LEU A 1 103 ? 5.569 -1.837 -3.758 1.00 93.62 103 LEU A CA 1
ATOM 852 C C . LEU A 1 103 ? 6.478 -3.056 -3.847 1.00 93.62 103 LEU A C 1
ATOM 854 O O . LEU A 1 103 ? 6.920 -3.474 -4.913 1.00 93.62 103 LEU A O 1
ATOM 858 N N . LYS A 1 104 ? 6.702 -3.673 -2.694 1.00 93.75 104 LYS A N 1
ATOM 859 C CA . LYS A 1 104 ? 7.333 -4.981 -2.589 1.00 93.75 104 LYS A CA 1
ATOM 860 C C . LYS A 1 104 ? 6.343 -5.947 -1.967 1.00 93.75 104 LYS A C 1
ATOM 862 O O . LYS A 1 104 ? 5.888 -5.719 -0.847 1.00 93.75 104 LYS A O 1
ATOM 867 N N . LEU A 1 105 ? 6.016 -7.015 -2.690 1.00 92.50 105 LEU A N 1
ATOM 868 C CA . LEU A 1 105 ? 5.177 -8.085 -2.168 1.00 92.50 105 LEU A CA 1
ATOM 869 C C . LEU A 1 105 ? 5.851 -8.702 -0.936 1.00 92.50 105 LEU A C 1
ATOM 871 O O . LEU A 1 105 ? 7.036 -9.042 -0.972 1.00 92.50 105 LEU A O 1
ATOM 875 N N . LEU A 1 106 ? 5.105 -8.820 0.157 1.00 92.00 106 LEU A N 1
ATOM 876 C CA . LEU A 1 106 ? 5.542 -9.576 1.320 1.00 92.00 106 LEU A CA 1
ATOM 877 C C . LEU A 1 106 ? 5.085 -11.018 1.128 1.00 92.00 106 LEU A C 1
ATOM 879 O O . LEU A 1 106 ? 3.923 -11.260 0.802 1.00 92.00 106 LEU A O 1
ATOM 883 N N . GLU A 1 107 ? 5.996 -11.971 1.312 1.00 80.50 107 GLU A N 1
ATOM 884 C CA . GLU A 1 107 ? 5.619 -13.379 1.334 1.00 80.50 107 GLU A CA 1
ATOM 885 C C . GLU A 1 107 ? 4.598 -13.579 2.455 1.00 80.50 107 GLU A C 1
ATOM 887 O O . GLU A 1 107 ? 4.836 -13.222 3.615 1.00 80.50 107 GLU A O 1
ATOM 892 N N . ASP A 1 108 ? 3.433 -14.124 2.110 1.00 63.84 108 ASP A N 1
ATOM 893 C CA . ASP A 1 108 ? 2.525 -14.606 3.131 1.00 63.84 108 ASP A CA 1
ATOM 894 C C . ASP A 1 108 ? 3.266 -15.726 3.862 1.00 63.84 108 ASP A C 1
ATOM 896 O O . ASP A 1 108 ? 3.496 -16.795 3.295 1.00 63.84 108 ASP A O 1
ATOM 900 N N . ASN A 1 109 ? 3.610 -15.509 5.131 1.00 50.25 109 ASN A N 1
ATOM 901 C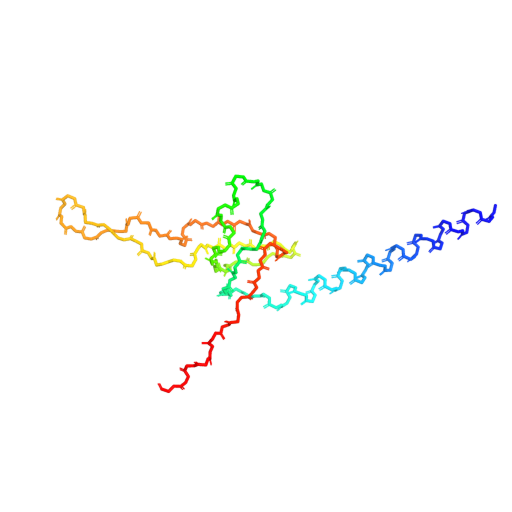 CA . ASN A 1 109 ? 3.951 -16.596 6.040 1.00 50.25 109 ASN A CA 1
ATOM 902 C C . ASN A 1 109 ? 2.698 -17.472 6.235 1.00 50.25 109 ASN A C 1
ATOM 904 O O . ASN A 1 109 ? 2.074 -17.461 7.291 1.00 50.25 109 ASN A O 1
ATOM 908 N N . LYS A 1 110 ? 2.326 -18.260 5.220 1.00 46.06 110 LYS A N 1
ATOM 909 C CA . LYS A 1 110 ? 1.478 -19.449 5.352 1.00 46.06 110 LYS A CA 1
ATOM 910 C C . LYS A 1 110 ? 2.308 -20.645 5.833 1.00 46.06 110 LYS A C 1
ATOM 912 O O . LYS A 1 110 ? 2.049 -21.776 5.446 1.00 46.06 110 LYS A O 1
ATOM 917 N N . THR A 1 111 ? 3.283 -20.403 6.706 1.00 41.94 111 THR A N 1
ATOM 918 C CA . THR A 1 111 ? 3.915 -21.440 7.526 1.00 41.94 111 THR A CA 1
ATOM 919 C C . THR A 1 111 ? 3.387 -21.262 8.941 1.00 41.94 111 THR A C 1
ATOM 921 O O . THR A 1 111 ? 4.020 -20.674 9.812 1.00 41.94 111 THR A 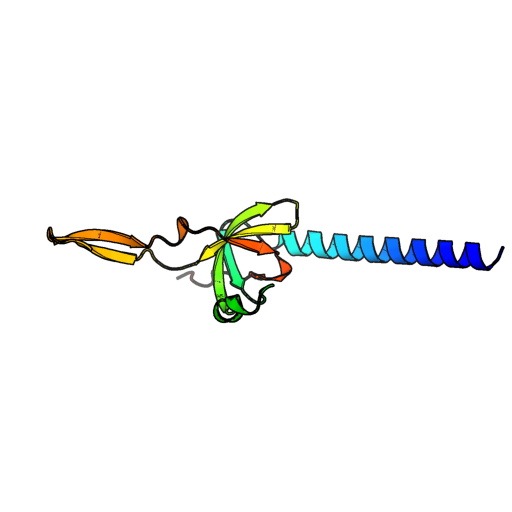O 1
ATOM 924 N N . GLY A 1 112 ? 2.147 -21.696 9.113 1.00 40.31 112 GLY A N 1
ATOM 925 C CA . GLY A 1 112 ? 1.415 -21.714 10.372 1.00 40.31 112 GLY A CA 1
ATOM 926 C C . GLY A 1 112 ? 0.348 -22.802 10.328 1.00 40.31 112 GLY A C 1
ATOM 927 O O . GLY A 1 112 ? -0.776 -22.577 10.754 1.00 40.31 112 GLY A O 1
ATOM 928 N N . GLU A 1 113 ? 0.679 -23.947 9.725 1.00 43.16 113 GLU A N 1
ATOM 929 C CA . GLU A 1 113 ? 0.014 -25.210 10.031 1.00 43.16 113 GLU A CA 1
ATOM 930 C C . GLU A 1 113 ? 0.595 -25.714 11.353 1.00 43.16 113 GLU A C 1
ATOM 932 O O . GLU A 1 113 ? 1.774 -26.067 11.399 1.00 43.16 113 GLU A O 1
ATOM 937 N N . SER A 1 114 ? -0.209 -25.686 12.419 1.00 35.94 114 SER A N 1
ATOM 938 C CA . SER A 1 114 ? -0.229 -26.617 13.567 1.00 35.94 114 SER A CA 1
ATOM 939 C C . SER A 1 114 ? -1.348 -26.211 14.520 1.00 35.94 114 SER A C 1
ATOM 941 O O . SER A 1 114 ? -1.234 -25.118 15.119 1.00 35.94 114 SER A O 1
#

Organism: NCBI:txid1432555

Secondary structure (DSSP, 8-state):
-HHHHHHHHHHHHHHHHHHHHHHHHHHHHTT--TT-EEEE---SSGGGGGGTT-EEEEEEE-TTSEEEEEE--PPEEEE-TTS-EEEEE-GGG--EEEEGGGEEEPP-------

pLDDT: mean 84.81, std 14.61, range [35.94, 98.0]

Foldseek 3Di:
DVVVVVVVVVVVVVVVVVVVVVVVLVVLLVVDDQQFKKAQCDDDDPVCVVRGRFIWGFHDADPVQKTKTWTPDDFDWDQDPVRDIDTPDDRVVDIDIDRCVRIDTDPPCPVPDD

Radius of gyration: 21.56 Å; chains: 1; bounding box: 46×41×75 Å

Sequence (114 aa):
MRAESERRKQLAKERSKEYKERMITVQHYKEFYVGARCEIVSVHHPVFAKNIGTIVKIVTIYDSGCVEAHEDKPIRYRINRRGTQVVDFDPTCVRTFYNIDQLKLLEDNKTGES